Protein AF-A0A6A5WGX5-F1 (afdb_monomer_lite)

Sequence (76 aa):
NAVMDLLPFCTTDQERPLSKEQVIGLSDVAGSLKEVVLLALRASVDGEAARVLEEAVGKERVASVVEFWADEYVVE

Radius of gyration: 11.18 Å; chains: 1; bounding box: 28×26×27 Å

Structure (mmCIF, N/CA/C/O backbone):
data_AF-A0A6A5WGX5-F1
#
_entry.id   AF-A0A6A5WGX5-F1
#
loop_
_atom_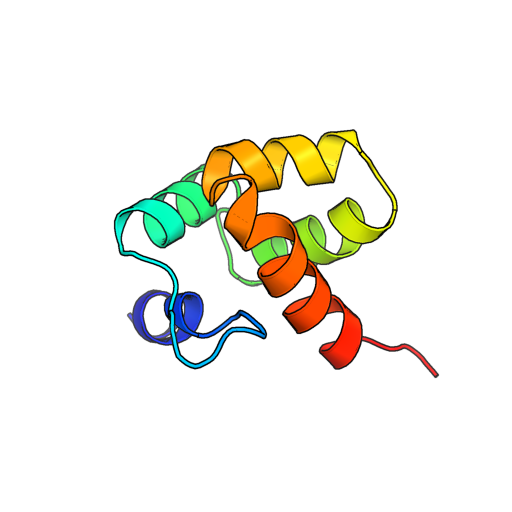site.group_PDB
_atom_site.id
_atom_site.type_symbol
_atom_site.label_atom_id
_atom_site.label_alt_id
_atom_site.label_comp_id
_atom_site.label_asym_id
_atom_site.label_entity_id
_atom_site.label_seq_id
_atom_site.pdbx_PDB_ins_code
_atom_site.Cartn_x
_atom_site.Cartn_y
_atom_site.Cartn_z
_atom_site.occupancy
_atom_site.B_iso_or_equiv
_atom_site.auth_seq_id
_atom_site.auth_comp_id
_atom_site.auth_asym_id
_atom_site.auth_atom_id
_atom_site.pdbx_PDB_model_num
ATOM 1 N N . ASN A 1 1 ? -10.792 -6.178 13.930 1.00 59.66 1 ASN A N 1
ATOM 2 C CA . ASN A 1 1 ? -10.737 -7.036 12.721 1.00 59.66 1 ASN A CA 1
ATOM 3 C C . ASN A 1 1 ? -9.276 -6.987 12.356 1.00 59.66 1 ASN A C 1
ATOM 5 O O . ASN A 1 1 ? -8.878 -5.950 11.853 1.00 59.66 1 ASN A O 1
ATOM 9 N N . ALA A 1 2 ? -8.486 -8.008 12.708 1.00 66.75 2 ALA A N 1
ATOM 10 C CA . ALA A 1 2 ? -7.025 -7.890 12.801 1.00 66.75 2 ALA A CA 1
ATOM 11 C C . ALA A 1 2 ? -6.363 -7.295 11.544 1.00 66.75 2 ALA A C 1
ATOM 13 O O . ALA A 1 2 ? -5.375 -6.586 11.651 1.00 66.75 2 ALA A O 1
ATOM 14 N N . VAL A 1 3 ? -6.950 -7.504 10.363 1.00 69.81 3 VAL A N 1
ATOM 15 C CA . VAL A 1 3 ? -6.496 -6.891 9.106 1.00 69.81 3 VAL A CA 1
ATOM 16 C C . VAL A 1 3 ? -6.607 -5.362 9.133 1.00 69.81 3 VAL A C 1
ATOM 18 O O . VAL A 1 3 ? -5.644 -4.681 8.813 1.00 69.81 3 VAL A O 1
ATOM 21 N N . MET A 1 4 ? -7.736 -4.808 9.579 1.00 73.75 4 MET A N 1
ATOM 22 C CA . MET A 1 4 ? -7.929 -3.352 9.705 1.00 73.75 4 MET A CA 1
ATOM 23 C C . MET A 1 4 ? -7.062 -2.737 10.809 1.00 73.75 4 MET A C 1
ATOM 25 O O . MET A 1 4 ? -6.807 -1.538 10.785 1.00 73.75 4 MET A O 1
ATOM 29 N N . ASP A 1 5 ? -6.618 -3.559 11.761 1.00 82.12 5 ASP A N 1
ATOM 30 C CA . ASP A 1 5 ? -5.743 -3.144 12.856 1.00 82.12 5 ASP A CA 1
ATOM 31 C C . ASP A 1 5 ? -4.255 -3.173 12.430 1.00 82.12 5 ASP A C 1
ATOM 33 O O . ASP A 1 5 ? -3.445 -2.441 12.993 1.00 82.12 5 ASP A O 1
ATOM 37 N N . LEU A 1 6 ? -3.895 -3.977 11.416 1.00 85.00 6 LEU A N 1
ATOM 38 C CA . LEU A 1 6 ? -2.522 -4.140 10.910 1.00 85.00 6 LEU A CA 1
ATOM 39 C C . LEU A 1 6 ? -2.227 -3.336 9.636 1.00 85.00 6 LEU A C 1
ATOM 41 O O . LEU A 1 6 ? -1.128 -2.806 9.507 1.00 85.00 6 LEU A O 1
ATOM 45 N N . LEU A 1 7 ? -3.197 -3.201 8.721 1.00 87.31 7 LEU A N 1
ATOM 46 C CA . LEU A 1 7 ? -3.045 -2.472 7.452 1.00 87.31 7 LEU A CA 1
ATOM 47 C C . LEU A 1 7 ? -2.468 -1.052 7.591 1.00 87.31 7 LEU A C 1
ATOM 49 O O . LEU A 1 7 ? -1.645 -0.689 6.749 1.00 87.31 7 LEU A O 1
ATOM 53 N N . PRO A 1 8 ? -2.817 -0.253 8.624 1.00 93.44 8 PRO A N 1
ATOM 54 C CA . PRO A 1 8 ? -2.194 1.052 8.837 1.00 93.44 8 PRO A CA 1
ATOM 55 C C . PRO A 1 8 ? -0.662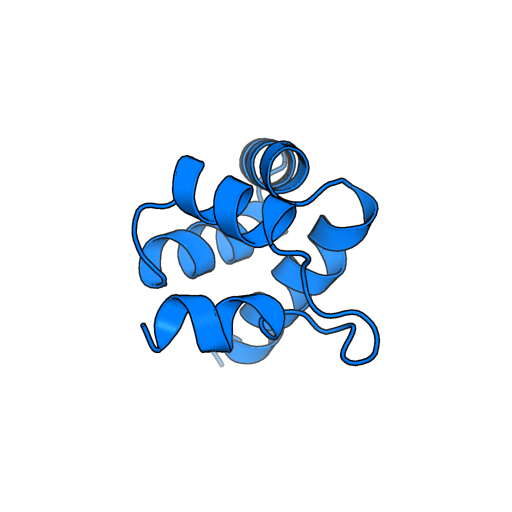 1.025 8.889 1.00 93.44 8 PRO A C 1
ATOM 57 O O . PRO A 1 8 ? -0.021 2.013 8.544 1.00 93.44 8 PRO A O 1
ATOM 60 N N . PHE A 1 9 ? -0.074 -0.094 9.306 1.00 91.75 9 PHE A N 1
ATOM 61 C CA . PHE A 1 9 ? 1.361 -0.241 9.538 1.00 91.75 9 PHE A CA 1
ATOM 62 C C . PHE A 1 9 ? 2.095 -0.944 8.389 1.00 91.75 9 PHE A C 1
ATOM 64 O O . PHE A 1 9 ? 3.308 -1.120 8.462 1.00 91.75 9 PHE A O 1
ATOM 71 N N . CYS A 1 10 ? 1.391 -1.320 7.317 1.00 90.25 10 CYS A N 1
ATOM 72 C CA . CYS A 1 10 ? 1.972 -1.943 6.125 1.00 90.25 10 CYS A CA 1
ATOM 73 C C . CYS A 1 10 ? 2.638 -0.903 5.208 1.00 90.25 10 CYS A C 1
ATOM 75 O O . CYS A 1 10 ? 2.232 -0.692 4.064 1.00 90.25 10 CYS A O 1
ATOM 77 N N . THR A 1 11 ? 3.611 -0.181 5.758 1.00 93.06 11 THR A N 1
ATOM 78 C CA . THR A 1 11 ? 4.303 0.941 5.125 1.00 93.06 11 THR A CA 1
ATOM 79 C C . THR A 1 11 ? 5.683 1.132 5.760 1.00 93.06 11 THR A C 1
ATOM 81 O O . THR A 1 11 ? 5.840 0.930 6.962 1.00 93.06 11 THR A O 1
ATOM 84 N N . THR A 1 12 ? 6.697 1.538 4.990 1.00 92.81 12 THR A N 1
ATOM 85 C CA . THR A 1 12 ? 8.049 1.799 5.532 1.00 92.81 12 THR A CA 1
ATOM 86 C C . THR A 1 12 ? 8.129 3.067 6.386 1.00 92.81 12 THR A C 1
ATOM 88 O O . THR A 1 12 ? 9.014 3.201 7.229 1.00 92.81 12 THR A O 1
ATOM 91 N N . ASP A 1 13 ? 7.163 3.976 6.250 1.00 90.06 13 ASP A N 1
ATOM 92 C CA . ASP A 1 13 ? 7.069 5.202 7.044 1.00 90.06 13 ASP A CA 1
ATOM 93 C C . ASP A 1 13 ? 6.355 4.943 8.383 1.00 90.06 13 ASP A C 1
ATOM 95 O O . ASP A 1 13 ? 5.159 5.196 8.542 1.00 90.06 13 ASP A O 1
ATOM 99 N N . GLN A 1 14 ? 7.110 4.400 9.340 1.00 81.19 14 GLN A N 1
ATOM 100 C CA . GLN A 1 14 ? 6.617 3.957 10.652 1.00 81.19 14 GLN A CA 1
ATOM 101 C C . GLN A 1 14 ? 6.065 5.095 11.531 1.00 81.19 14 GLN A C 1
ATOM 103 O O . GLN A 1 14 ? 5.229 4.854 12.401 1.00 81.19 14 GLN A O 1
ATOM 108 N N . GLU A 1 15 ? 6.497 6.340 11.312 1.00 87.81 15 GLU A N 1
ATOM 109 C CA . GLU A 1 15 ? 6.021 7.509 12.068 1.00 87.81 15 GLU A CA 1
ATOM 110 C C . GLU A 1 15 ? 4.675 8.034 11.556 1.00 87.81 15 GLU A C 1
ATOM 112 O O . GLU A 1 15 ? 3.986 8.790 12.247 1.00 87.81 15 GLU A O 1
ATOM 117 N N . ARG A 1 16 ? 4.274 7.621 10.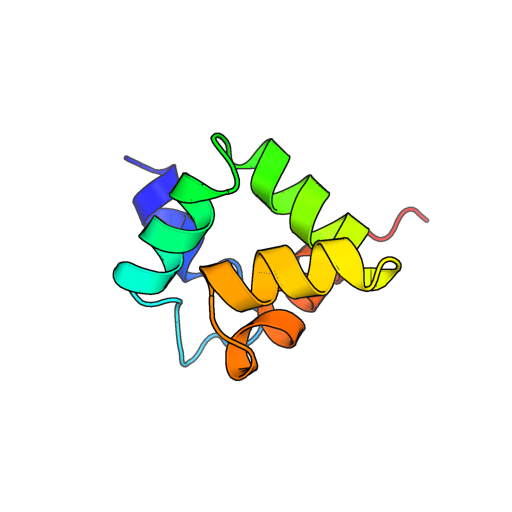349 1.00 90.88 16 ARG A N 1
ATOM 118 C CA . ARG A 1 16 ? 3.007 8.005 9.727 1.00 90.88 16 ARG A CA 1
ATOM 119 C C . ARG A 1 16 ? 2.277 6.759 9.229 1.00 90.88 16 ARG A C 1
ATOM 121 O O . ARG A 1 16 ? 2.347 6.464 8.038 1.00 90.88 16 ARG A O 1
ATOM 128 N N . PRO A 1 17 ? 1.554 6.038 10.104 1.00 93.19 17 PRO A N 1
ATOM 129 C CA . PRO A 1 17 ? 0.657 4.969 9.678 1.00 93.19 17 PRO A CA 1
ATOM 130 C C . PRO A 1 17 ? -0.370 5.478 8.660 1.00 93.19 17 PRO A C 1
ATOM 132 O O . PRO A 1 17 ? -0.713 6.665 8.653 1.00 93.19 17 PRO A O 1
ATOM 135 N N . LEU A 1 18 ? -0.891 4.585 7.819 1.00 93.88 18 LEU A N 1
ATOM 136 C CA . LEU A 1 18 ? -1.966 4.940 6.898 1.00 93.88 18 LEU A CA 1
ATOM 137 C C . LEU A 1 18 ? -3.198 5.403 7.681 1.00 93.88 18 LEU A C 1
ATOM 139 O O . LEU A 1 18 ? -3.595 4.801 8.684 1.00 93.88 18 LEU A O 1
ATOM 143 N N . SER A 1 19 ? -3.816 6.478 7.201 1.00 94.50 19 SER A N 1
ATOM 144 C CA . SER A 1 19 ? -5.060 6.984 7.757 1.00 94.50 19 SER A CA 1
ATOM 145 C C . SER A 1 19 ? -6.198 5.994 7.517 1.00 94.50 19 SER A C 1
ATOM 147 O O . SER A 1 19 ? -6.136 5.109 6.659 1.00 94.50 19 SER A O 1
ATOM 149 N N . LYS A 1 20 ? -7.294 6.169 8.254 1.00 92.44 20 LYS A N 1
ATOM 150 C CA 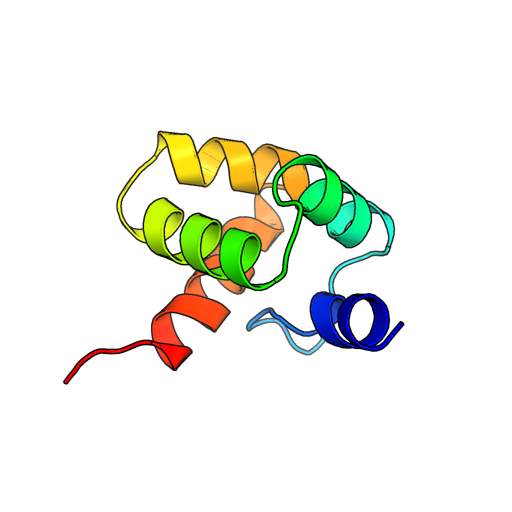. LYS A 1 20 ? -8.489 5.345 8.074 1.00 92.44 20 LYS A CA 1
ATOM 151 C C . LYS A 1 20 ? -9.033 5.441 6.645 1.00 92.44 20 LYS A C 1
ATOM 153 O O . LYS A 1 20 ? -9.463 4.435 6.096 1.00 92.44 20 LYS A O 1
ATOM 158 N N . GLU A 1 21 ? -8.991 6.626 6.048 1.00 94.56 21 GLU A N 1
ATOM 159 C CA . GLU A 1 21 ? -9.414 6.880 4.669 1.00 94.56 21 GLU A CA 1
ATOM 160 C C . GLU A 1 21 ? -8.544 6.112 3.670 1.00 94.56 21 GLU A C 1
ATOM 162 O O . GLU A 1 21 ? -9.074 5.502 2.750 1.00 94.56 21 GLU A O 1
ATOM 167 N N . GLN A 1 22 ? -7.229 6.068 3.889 1.00 95.12 22 GLN A N 1
ATOM 168 C CA . GLN A 1 22 ? -6.294 5.319 3.042 1.00 95.12 22 GLN A CA 1
ATOM 169 C C . GLN A 1 22 ? -6.498 3.804 3.166 1.00 95.12 22 GLN A C 1
ATOM 171 O O . GLN A 1 22 ? -6.445 3.083 2.174 1.00 95.12 22 GLN A O 1
ATOM 176 N N . VAL A 1 23 ? -6.784 3.305 4.373 1.00 93.31 23 VAL A N 1
ATOM 177 C CA . VAL A 1 23 ? -7.116 1.886 4.593 1.00 93.31 23 VAL A CA 1
ATOM 178 C C . VAL A 1 23 ? -8.444 1.510 3.930 1.00 93.31 23 VAL A C 1
ATOM 180 O O . VAL A 1 23 ? -8.570 0.417 3.376 1.00 93.31 23 VAL A O 1
ATOM 183 N N . ILE A 1 24 ? -9.431 2.410 3.957 1.00 92.44 24 ILE A N 1
ATOM 184 C CA . ILE A 1 24 ? -10.690 2.231 3.224 1.00 92.44 24 ILE A CA 1
ATOM 185 C C . ILE A 1 24 ? -10.417 2.207 1.718 1.00 92.44 24 ILE A C 1
ATOM 187 O O . ILE A 1 24 ? -10.835 1.260 1.064 1.00 92.44 24 ILE A O 1
ATOM 191 N N . GLY A 1 25 ? -9.636 3.156 1.193 1.00 94.38 25 GLY A N 1
ATOM 192 C CA . GLY A 1 25 ? -9.266 3.188 -0.224 1.00 94.38 25 GLY A CA 1
ATOM 193 C C . GLY A 1 25 ? -8.564 1.907 -0.685 1.00 94.38 25 GLY A C 1
ATOM 194 O O . GLY A 1 25 ? -8.888 1.373 -1.742 1.00 94.38 25 GLY A O 1
ATOM 195 N N . LEU A 1 26 ? -7.669 1.344 0.137 1.00 92.38 26 LEU A N 1
ATOM 196 C CA . LEU A 1 26 ? -7.074 0.028 -0.128 1.00 92.38 26 LEU A CA 1
ATOM 197 C C . LEU A 1 26 ? -8.120 -1.089 -0.169 1.00 92.38 26 LEU A C 1
ATOM 199 O O . LEU A 1 26 ? -8.035 -1.966 -1.021 1.00 92.38 26 LEU A O 1
ATOM 203 N N . SER A 1 27 ? -9.100 -1.053 0.732 1.00 89.88 27 SER A N 1
ATOM 204 C CA . SER A 1 27 ? -10.174 -2.052 0.794 1.00 89.88 27 SER A CA 1
ATOM 205 C C . SER A 1 27 ? -11.138 -1.960 -0.397 1.00 89.88 27 SER A C 1
ATOM 207 O O . SER A 1 27 ? -11.743 -2.965 -0.766 1.00 89.88 27 SER A O 1
ATOM 209 N N . ASP A 1 28 ? -11.269 -0.779 -1.007 1.00 93.44 28 ASP A N 1
ATOM 210 C CA . ASP A 1 28 ? -12.102 -0.558 -2.194 1.00 93.44 28 ASP A CA 1
ATOM 211 C C . ASP A 1 28 ? -11.460 -1.133 -3.471 1.00 93.44 28 ASP A C 1
ATOM 213 O O . ASP A 1 28 ? -12.172 -1.592 -4.366 1.00 93.44 28 ASP A O 1
ATOM 217 N N . VAL A 1 29 ? -10.122 -1.143 -3.557 1.00 94.19 29 VAL A N 1
ATOM 218 C CA . VAL A 1 29 ? -9.375 -1.671 -4.719 1.00 94.19 29 VAL A CA 1
ATOM 219 C C . VAL A 1 29 ? -8.865 -3.104 -4.528 1.00 94.19 29 VAL A C 1
ATOM 221 O O . VAL A 1 29 ? -8.519 -3.766 -5.505 1.00 94.19 29 VAL A O 1
ATOM 224 N N . ALA A 1 30 ? -8.820 -3.591 -3.286 1.00 91.88 30 ALA A N 1
ATOM 225 C CA . ALA A 1 30 ? -8.375 -4.931 -2.921 1.00 91.88 30 ALA A CA 1
ATOM 226 C C . ALA A 1 30 ? -9.258 -5.505 -1.799 1.00 91.88 30 ALA A C 1
ATOM 228 O O . ALA A 1 30 ? -9.243 -5.045 -0.660 1.00 91.88 30 ALA A O 1
ATOM 229 N N . GLY A 1 31 ? -9.990 -6.577 -2.098 1.00 87.12 31 GLY A N 1
ATOM 230 C CA . GLY A 1 31 ? -10.918 -7.235 -1.176 1.00 87.12 31 GLY A CA 1
ATOM 231 C C . GLY A 1 31 ? -10.244 -8.136 -0.137 1.00 87.12 31 GLY A C 1
ATOM 232 O O . GLY A 1 31 ? -10.920 -8.716 0.716 1.00 87.12 31 GLY A O 1
ATOM 233 N N . SER A 1 32 ? -8.918 -8.291 -0.190 1.00 90.06 32 SER A N 1
ATOM 234 C CA . SER A 1 32 ? -8.156 -9.064 0.793 1.00 90.06 32 SER A CA 1
ATOM 235 C C . SER A 1 32 ? -6.722 -8.565 0.954 1.00 90.06 32 SER A C 1
ATOM 237 O O . SER A 1 32 ? -6.156 -7.954 0.051 1.00 90.06 32 SER A O 1
ATOM 239 N N . LEU A 1 33 ? -6.081 -8.916 2.076 1.00 88.25 33 LEU A N 1
ATOM 240 C CA . LEU A 1 33 ? -4.663 -8.612 2.303 1.00 88.25 33 LEU A CA 1
ATOM 241 C C . LEU A 1 33 ? -3.771 -9.182 1.190 1.00 88.25 33 LEU A C 1
ATOM 243 O O . LEU A 1 33 ? -2.846 -8.519 0.743 1.00 88.25 33 LEU A O 1
ATOM 247 N N . LYS A 1 34 ? -4.080 -10.385 0.692 1.00 90.25 34 LYS A N 1
ATOM 248 C CA . LYS A 1 34 ? -3.352 -10.990 -0.432 1.00 90.25 34 LYS A CA 1
ATOM 249 C C . LYS A 1 34 ? -3.424 -10.116 -1.686 1.00 90.25 34 LYS A C 1
ATOM 251 O O . LYS A 1 34 ? -2.426 -9.973 -2.382 1.00 90.25 34 LYS A O 1
ATOM 256 N N . GLU A 1 35 ? -4.589 -9.547 -1.977 1.00 93.00 35 GLU A N 1
ATOM 257 C CA . GLU A 1 35 ? -4.762 -8.644 -3.118 1.00 93.00 35 GLU A CA 1
ATOM 258 C C . GLU A 1 35 ? -4.008 -7.325 -2.919 1.00 93.00 35 GLU A C 1
ATOM 260 O O . GLU A 1 35 ? -3.409 -6.845 -3.876 1.00 93.00 35 GLU A O 1
ATOM 265 N N . VAL A 1 36 ? -3.932 -6.802 -1.687 1.00 92.38 36 VAL A N 1
ATOM 266 C CA . VAL A 1 36 ? -3.087 -5.637 -1.357 1.00 92.38 36 VAL A CA 1
ATOM 267 C C . VAL A 1 36 ? -1.612 -5.929 -1.648 1.00 92.38 36 VAL A C 1
ATOM 269 O O . VAL A 1 36 ? -0.959 -5.131 -2.317 1.00 92.38 36 VAL A O 1
ATOM 272 N N . VAL A 1 37 ? -1.097 -7.087 -1.214 1.00 92.56 37 VAL A N 1
ATOM 273 C CA . VAL A 1 37 ? 0.294 -7.496 -1.491 1.00 92.56 37 VAL A CA 1
ATOM 274 C C . VAL A 1 37 ? 0.542 -7.602 -2.995 1.00 92.56 37 VAL A C 1
ATOM 276 O O . VAL A 1 37 ? 1.508 -7.042 -3.505 1.00 92.56 37 VAL A O 1
ATOM 279 N N . LEU A 1 38 ? -0.344 -8.280 -3.732 1.00 94.12 38 LEU A N 1
ATOM 280 C CA . LEU A 1 38 ? -0.206 -8.429 -5.183 1.00 94.12 38 LEU A CA 1
ATOM 281 C C . LEU A 1 38 ? -0.252 -7.081 -5.911 1.00 94.12 38 LEU A C 1
ATOM 283 O O . LEU A 1 38 ? 0.515 -6.877 -6.852 1.00 94.12 38 LEU A O 1
ATOM 287 N N . LEU A 1 39 ? -1.122 -6.164 -5.479 1.00 95.25 39 LEU A N 1
ATOM 288 C CA . LEU A 1 39 ? -1.205 -4.817 -6.034 1.00 95.25 39 LEU A CA 1
ATOM 289 C C . LEU A 1 39 ? 0.089 -4.033 -5.783 1.00 95.25 39 LEU A C 1
ATOM 291 O O . LEU A 1 39 ? 0.622 -3.447 -6.722 1.00 95.25 39 LEU A O 1
ATOM 295 N N . ALA A 1 40 ? 0.620 -4.065 -4.559 1.00 94.25 40 ALA A N 1
ATOM 296 C CA . ALA A 1 40 ? 1.863 -3.384 -4.199 1.00 94.25 40 ALA A CA 1
ATOM 297 C C . ALA A 1 40 ? 3.078 -3.935 -4.965 1.00 94.25 40 ALA A C 1
ATOM 299 O O . ALA A 1 40 ? 3.848 -3.165 -5.538 1.00 94.25 40 ALA A O 1
ATOM 300 N N . LEU A 1 41 ? 3.208 -5.262 -5.066 1.00 94.19 41 LEU A N 1
ATOM 301 C CA . LEU A 1 41 ? 4.271 -5.897 -5.850 1.00 94.19 41 LEU A CA 1
ATOM 302 C C . LEU A 1 41 ? 4.150 -5.562 -7.338 1.00 94.19 41 LEU A C 1
ATOM 304 O O . LEU A 1 41 ? 5.143 -5.223 -7.977 1.00 94.19 41 LEU A O 1
ATOM 308 N N . ARG A 1 42 ? 2.939 -5.593 -7.905 1.00 94.88 42 ARG A N 1
ATOM 309 C CA . ARG A 1 42 ? 2.717 -5.213 -9.306 1.00 94.88 42 AR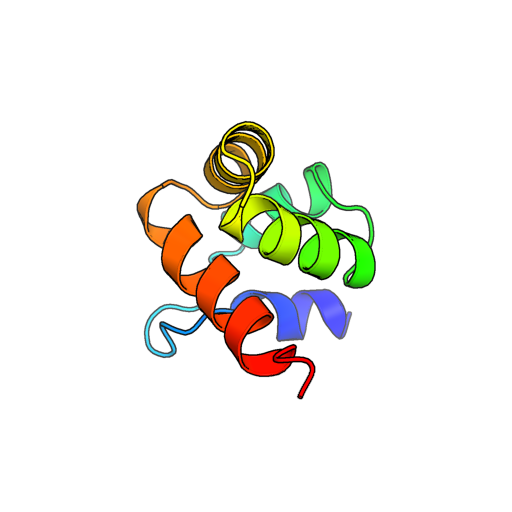G A CA 1
ATOM 310 C C . ARG A 1 42 ? 3.049 -3.736 -9.542 1.00 94.88 42 ARG A C 1
ATOM 312 O O . ARG A 1 42 ? 3.692 -3.421 -10.538 1.00 94.88 42 ARG A O 1
ATOM 319 N N . ALA A 1 43 ? 2.687 -2.847 -8.618 1.00 95.31 43 ALA A N 1
ATOM 320 C CA . ALA A 1 43 ? 2.994 -1.417 -8.687 1.00 95.31 43 ALA A CA 1
ATOM 321 C C . ALA A 1 43 ? 4.503 -1.103 -8.714 1.00 95.31 43 ALA A C 1
ATOM 323 O O . ALA A 1 43 ? 4.883 -0.039 -9.196 1.00 95.31 43 ALA A O 1
ATOM 324 N N . SER A 1 44 ? 5.368 -2.023 -8.266 1.00 93.06 44 SER A N 1
ATOM 325 C CA . SER A 1 44 ? 6.829 -1.868 -8.371 1.00 93.06 44 SER A CA 1
ATOM 326 C C . SER A 1 44 ? 7.363 -1.952 -9.811 1.00 93.06 44 SER A C 1
ATOM 328 O O . SER A 1 44 ? 8.443 -1.437 -10.097 1.00 93.06 44 SER A O 1
ATOM 330 N N . VAL A 1 45 ? 6.611 -2.573 -10.730 1.00 93.69 45 VAL A N 1
ATOM 331 C CA . VAL A 1 45 ? 7.036 -2.823 -12.122 1.00 93.69 45 VAL A CA 1
ATOM 332 C C . VAL A 1 45 ? 6.027 -2.357 -13.176 1.00 93.69 45 VAL A C 1
ATOM 334 O O . VAL A 1 45 ? 6.362 -2.291 -14.357 1.00 93.69 45 VAL A O 1
ATOM 337 N N . ASP A 1 46 ? 4.799 -2.027 -12.775 1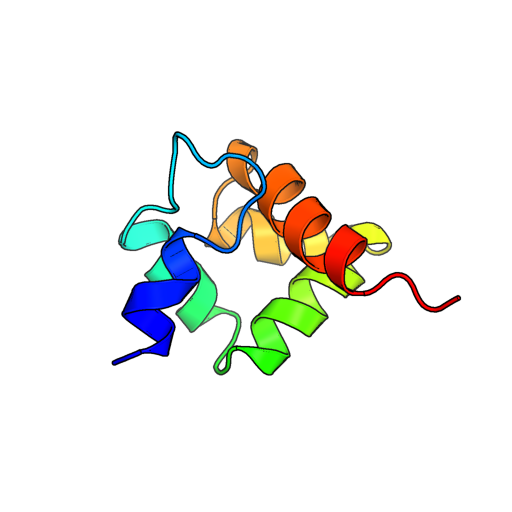.00 94.44 46 ASP A N 1
ATOM 338 C CA . ASP A 1 46 ? 3.699 -1.633 -13.653 1.00 94.44 46 ASP A CA 1
ATOM 339 C C . ASP A 1 46 ? 3.101 -0.290 -13.214 1.00 94.44 46 ASP A C 1
ATOM 341 O O . ASP A 1 46 ? 2.509 -0.157 -12.138 1.00 94.44 46 ASP A O 1
ATOM 345 N N . GLY A 1 47 ? 3.219 0.707 -14.093 1.00 94.19 47 GLY A N 1
ATOM 346 C CA . GLY A 1 47 ? 2.715 2.056 -13.855 1.00 94.19 47 GLY A CA 1
ATOM 347 C C . GLY A 1 47 ? 1.192 2.146 -13.736 1.00 94.19 47 GLY A C 1
ATOM 348 O O . GLY A 1 47 ? 0.701 3.053 -13.070 1.00 94.19 47 GLY A O 1
ATOM 349 N N . GLU A 1 48 ? 0.425 1.229 -14.330 1.00 96.19 48 GLU A N 1
ATOM 350 C CA . GLU A 1 48 ? -1.033 1.214 -14.166 1.00 96.19 48 GLU A CA 1
ATOM 351 C C . GLU A 1 48 ? -1.423 0.735 -12.764 1.00 96.19 48 GLU A C 1
ATOM 353 O O . GLU A 1 48 ? -2.238 1.369 -12.096 1.00 96.19 48 GLU A O 1
ATOM 358 N N . ALA A 1 49 ? -0.763 -0.311 -12.263 1.00 96.12 49 ALA A N 1
ATOM 359 C CA . ALA A 1 49 ? -0.939 -0.764 -10.884 1.00 96.12 49 ALA A CA 1
ATOM 360 C C . ALA A 1 49 ? -0.498 0.299 -9.866 1.00 96.12 49 ALA A C 1
ATOM 362 O O . ALA A 1 49 ? -1.173 0.499 -8.856 1.00 96.12 49 ALA A O 1
ATOM 363 N N . ALA A 1 50 ? 0.583 1.032 -10.156 1.00 96.38 50 ALA A N 1
ATOM 364 C CA . ALA A 1 50 ? 1.012 2.156 -9.328 1.00 96.38 50 ALA A CA 1
ATOM 365 C C . ALA A 1 50 ? -0.041 3.273 -9.266 1.00 96.38 50 ALA A C 1
ATOM 367 O O . ALA A 1 50 ? -0.254 3.837 -8.197 1.00 96.38 50 ALA A O 1
ATOM 368 N N . ARG A 1 51 ? -0.746 3.557 -10.372 1.00 97.62 51 ARG A N 1
ATOM 369 C CA . ARG A 1 51 ? -1.839 4.546 -10.391 1.00 97.62 51 ARG A CA 1
ATOM 370 C C . ARG A 1 51 ? -3.056 4.092 -9.592 1.00 97.62 51 ARG A C 1
ATOM 372 O O . ARG A 1 51 ? -3.602 4.895 -8.850 1.00 97.62 51 ARG A O 1
ATOM 379 N N . VAL A 1 52 ? -3.441 2.818 -9.682 1.00 97.38 52 VAL A N 1
ATOM 380 C CA . VAL A 1 52 ? -4.531 2.265 -8.852 1.00 97.38 52 VAL A CA 1
ATOM 381 C C . VAL A 1 52 ? -4.192 2.391 -7.364 1.00 97.38 52 VAL A C 1
ATOM 383 O O . VAL A 1 52 ? -5.029 2.790 -6.559 1.00 97.38 52 VAL A O 1
ATOM 386 N N . LEU A 1 53 ? -2.943 2.102 -6.991 1.00 96.31 53 LEU A N 1
ATOM 387 C CA . LEU A 1 53 ? -2.484 2.274 -5.617 1.00 96.31 53 LEU A CA 1
ATOM 388 C C . LEU A 1 53 ? -2.432 3.760 -5.210 1.00 96.31 53 LEU A C 1
ATOM 390 O O . LEU A 1 53 ? -2.824 4.101 -4.097 1.00 96.31 53 LEU A O 1
ATOM 394 N N . GLU A 1 54 ? -2.007 4.653 -6.108 1.00 97.38 54 GLU A N 1
ATOM 395 C CA . GLU A 1 54 ? -2.026 6.109 -5.904 1.00 97.38 54 GLU A CA 1
ATOM 396 C C . GLU A 1 54 ? -3.434 6.638 -5.628 1.00 97.38 54 GLU A C 1
ATOM 398 O O . GLU A 1 54 ? -3.606 7.453 -4.723 1.00 97.38 54 GLU A O 1
ATOM 403 N N . GLU A 1 55 ? -4.439 6.159 -6.358 1.00 96.69 55 GLU A N 1
ATOM 404 C CA . GLU A 1 55 ? -5.842 6.522 -6.140 1.00 96.69 55 GLU A CA 1
ATOM 405 C C . GLU A 1 55 ? -6.354 6.050 -4.770 1.00 96.69 55 GLU A C 1
ATOM 407 O O . GLU A 1 55 ? -7.156 6.743 -4.145 1.00 96.69 55 GLU A O 1
ATOM 412 N N . ALA A 1 56 ? -5.850 4.916 -4.272 1.00 95.56 56 ALA A N 1
ATOM 413 C CA . ALA A 1 56 ? -6.251 4.344 -2.990 1.00 95.56 56 ALA A CA 1
ATOM 414 C C . ALA A 1 56 ? -5.600 5.028 -1.773 1.00 95.56 56 ALA A C 1
ATOM 416 O O . ALA A 1 56 ? -6.279 5.308 -0.785 1.00 95.56 56 ALA A O 1
ATOM 417 N N . VAL A 1 57 ? -4.284 5.280 -1.811 1.00 95.44 57 VAL A N 1
ATOM 418 C CA . VAL A 1 57 ? -3.527 5.767 -0.634 1.00 95.44 57 VAL A CA 1
ATOM 419 C C . VAL A 1 57 ? -2.970 7.182 -0.778 1.00 95.44 57 VAL A C 1
ATOM 421 O O . VAL A 1 57 ? -2.496 7.767 0.200 1.00 95.44 57 VAL A O 1
ATOM 424 N N . GLY A 1 58 ? -3.042 7.759 -1.974 1.00 95.94 58 GLY A N 1
ATOM 425 C CA . GLY A 1 58 ? -2.425 9.032 -2.314 1.00 95.94 58 GLY A CA 1
ATOM 426 C C . GLY A 1 58 ? -0.957 8.889 -2.717 1.00 95.94 58 GLY A C 1
ATOM 427 O O . GLY A 1 58 ? -0.208 8.056 -2.201 1.00 95.94 58 GLY A O 1
ATOM 428 N N . LYS A 1 59 ? -0.523 9.770 -3.623 1.00 94.50 59 LYS A N 1
ATOM 429 C CA . LYS A 1 59 ? 0.811 9.762 -4.247 1.00 94.50 59 LYS A CA 1
ATOM 430 C C . LYS A 1 59 ? 1.969 9.670 -3.260 1.00 94.50 59 LYS A C 1
ATOM 432 O O . LYS A 1 59 ? 2.936 8.956 -3.498 1.00 94.50 59 LYS A O 1
ATOM 437 N N . GLU A 1 60 ? 1.860 10.380 -2.143 1.00 93.56 60 GLU A N 1
ATOM 438 C CA . GLU A 1 60 ? 2.907 10.455 -1.120 1.00 93.56 60 GLU A CA 1
ATOM 439 C C . GLU A 1 60 ? 3.128 9.128 -0.384 1.00 93.56 60 GLU A C 1
ATOM 441 O O . GLU A 1 60 ? 4.160 8.949 0.259 1.00 93.56 60 GLU A O 1
ATOM 446 N N . ARG A 1 61 ? 2.165 8.201 -0.463 1.00 94.50 61 ARG A N 1
ATOM 447 C CA . ARG A 1 61 ? 2.188 6.917 0.248 1.00 94.50 61 ARG A CA 1
ATOM 448 C C . ARG A 1 61 ? 2.510 5.726 -0.639 1.00 94.50 61 ARG A C 1
ATOM 450 O O . ARG A 1 61 ? 2.860 4.676 -0.115 1.00 94.50 61 ARG A O 1
ATOM 457 N N . VAL A 1 62 ? 2.415 5.874 -1.961 1.00 94.62 62 VAL A N 1
ATOM 458 C CA . VAL A 1 62 ? 2.639 4.771 -2.910 1.00 94.62 62 VAL A CA 1
ATOM 459 C C . VAL A 1 62 ? 4.005 4.137 -2.691 1.00 94.62 62 VAL A C 1
ATOM 461 O O . VAL A 1 62 ? 4.087 2.929 -2.503 1.00 94.62 62 VAL A O 1
ATOM 464 N N . ALA A 1 63 ? 5.062 4.951 -2.656 1.00 94.25 63 ALA A N 1
ATOM 465 C CA . ALA A 1 63 ? 6.426 4.454 -2.519 1.00 94.25 63 ALA A CA 1
ATOM 466 C C . ALA A 1 63 ? 6.615 3.644 -1.230 1.00 94.25 63 ALA A C 1
ATOM 468 O O . ALA A 1 63 ? 7.112 2.528 -1.294 1.00 94.25 63 ALA A O 1
ATOM 469 N N . SER A 1 64 ? 6.150 4.153 -0.086 1.00 94.06 64 SER A N 1
ATOM 470 C CA . SER A 1 64 ? 6.354 3.480 1.200 1.00 94.06 64 SER A CA 1
ATOM 471 C C . SER A 1 64 ? 5.498 2.224 1.377 1.00 94.06 64 SER A C 1
ATOM 473 O O . SER A 1 64 ? 5.877 1.331 2.129 1.00 94.06 64 SER A O 1
ATOM 475 N N . VAL A 1 65 ? 4.337 2.137 0.719 1.00 94.00 65 VAL A N 1
ATOM 476 C CA . VAL A 1 65 ? 3.529 0.906 0.675 1.00 94.00 65 VAL A CA 1
ATOM 477 C C . VAL A 1 65 ? 4.174 -0.126 -0.251 1.00 94.00 65 VAL A C 1
ATOM 479 O O . VAL A 1 65 ? 4.262 -1.294 0.115 1.00 94.00 65 VAL A O 1
ATOM 482 N N . VAL A 1 66 ? 4.646 0.288 -1.431 1.00 94.38 66 VAL A N 1
ATOM 483 C CA . VAL A 1 66 ? 5.330 -0.606 -2.380 1.00 94.38 66 VAL A CA 1
ATOM 484 C C . VAL A 1 66 ? 6.609 -1.166 -1.770 1.00 94.38 66 VAL A C 1
ATOM 486 O O . VAL A 1 66 ? 6.798 -2.375 -1.794 1.00 94.38 66 VAL A O 1
ATOM 489 N N . GLU A 1 67 ? 7.448 -0.309 -1.190 1.00 93.31 67 GLU A N 1
ATOM 490 C CA . GLU A 1 67 ? 8.710 -0.692 -0.552 1.00 93.31 67 GLU A CA 1
ATOM 491 C C . GLU A 1 67 ? 8.483 -1.697 0.583 1.00 93.31 67 GLU A C 1
ATOM 493 O O . GLU A 1 67 ? 9.133 -2.735 0.607 1.00 93.31 67 GLU A O 1
ATOM 498 N N . PHE A 1 68 ? 7.480 -1.468 1.443 1.00 92.88 68 PHE A N 1
ATOM 499 C CA . PHE A 1 68 ? 7.157 -2.376 2.549 1.00 92.88 68 PHE A CA 1
ATOM 500 C C . PHE A 1 68 ? 6.888 -3.803 2.062 1.00 92.88 68 PHE A C 1
ATOM 502 O O . PHE A 1 68 ? 7.386 -4.763 2.636 1.00 92.88 68 PHE A O 1
ATOM 509 N N . TRP A 1 69 ? 6.104 -3.957 0.994 1.00 90.69 69 TRP A N 1
ATOM 510 C CA . TRP A 1 69 ? 5.779 -5.282 0.468 1.00 90.69 69 TRP A CA 1
ATOM 511 C C . TRP A 1 69 ? 6.854 -5.844 -0.467 1.00 90.69 69 TRP A C 1
ATOM 513 O O . TRP A 1 69 ? 6.937 -7.060 -0.606 1.00 90.69 69 TRP A O 1
ATOM 523 N N . ALA A 1 70 ? 7.663 -5.000 -1.109 1.00 86.62 70 ALA A N 1
ATOM 524 C CA . ALA A 1 70 ? 8.756 -5.436 -1.973 1.00 86.62 70 ALA A CA 1
ATOM 525 C C . ALA A 1 70 ? 9.941 -5.984 -1.162 1.00 86.62 70 ALA A C 1
ATOM 527 O O . ALA A 1 70 ? 10.450 -7.054 -1.496 1.00 86.62 70 ALA A O 1
ATOM 528 N N . ASP A 1 71 ? 10.327 -5.302 -0.080 1.00 76.69 71 ASP A N 1
ATOM 529 C CA . ASP A 1 71 ? 11.425 -5.723 0.799 1.00 76.69 71 ASP A CA 1
ATOM 530 C C . ASP A 1 71 ? 11.093 -7.024 1.546 1.00 76.69 71 ASP A C 1
ATOM 532 O O . ASP A 1 71 ? 11.955 -7.881 1.732 1.00 76.69 71 ASP A O 1
ATOM 536 N N . GLU A 1 72 ? 9.823 -7.223 1.906 1.00 64.88 72 GLU A N 1
ATOM 537 C CA . GLU A 1 72 ? 9.354 -8.439 2.584 1.00 64.88 72 GLU A CA 1
ATOM 538 C C . GLU A 1 72 ? 9.265 -9.669 1.653 1.00 64.88 72 GLU A C 1
ATOM 540 O O . GLU A 1 72 ? 9.166 -10.799 2.132 1.00 64.88 72 GLU A O 1
ATOM 545 N N . TYR A 1 73 ? 9.299 -9.485 0.326 1.00 59.69 73 TYR A N 1
ATOM 546 C CA . TYR A 1 73 ? 9.119 -10.552 -0.674 1.00 59.69 73 TYR A CA 1
ATOM 547 C C . TYR A 1 73 ? 10.256 -10.608 -1.709 1.00 59.69 73 TYR A C 1
ATOM 549 O O . TYR A 1 73 ? 10.035 -10.987 -2.865 1.00 59.69 73 TYR A O 1
ATOM 557 N N . VAL A 1 74 ? 11.490 -10.287 -1.304 1.00 52.47 74 VAL A N 1
ATOM 558 C CA . VAL A 1 74 ? 12.681 -10.620 -2.099 1.00 52.47 74 VAL A CA 1
ATOM 559 C C . VAL A 1 74 ? 12.767 -12.145 -2.218 1.00 52.47 74 VAL A C 1
ATOM 561 O O . VAL A 1 74 ? 13.070 -12.849 -1.258 1.00 52.47 74 VAL A O 1
ATOM 564 N N . VAL A 1 75 ? 12.458 -12.670 -3.403 1.00 47.50 75 VAL A N 1
ATOM 565 C CA . VAL A 1 75 ? 12.746 -14.064 -3.749 1.00 47.50 75 VAL A CA 1
ATOM 566 C C . VAL A 1 75 ? 14.249 -14.142 -4.023 1.00 47.50 75 VAL A C 1
ATOM 568 O O . VAL A 1 75 ? 14.693 -13.664 -5.068 1.00 47.50 75 VAL A O 1
ATOM 571 N N . GLU A 1 76 ? 15.029 -14.677 -3.080 1.00 44.59 76 GLU A N 1
ATOM 572 C CA . GLU A 1 76 ? 16.387 -15.175 -3.368 1.00 44.59 76 GLU A CA 1
ATOM 573 C C . GLU A 1 76 ? 16.346 -16.420 -4.268 1.00 44.59 76 GLU A C 1
ATOM 575 O O . GLU A 1 76 ? 15.452 -17.281 -4.074 1.00 44.59 76 GLU A O 1
#

pLDDT: mean 88.72, std 11.62, range [44.59, 97.62]

Organism: NCBI:txid1392246

Secondary structure (DSSP, 8-state):
-HHHHHGGG-SS-TTSPPPHHHHHHHHHH-SSHHHHHHHHHHHTT-HHHHHHHHHHH-HHHHHHHHHHHHHTT---

Foldseek 3Di:
DVCLVCQQCLFQPNVGGQDNQLSVLLCVLAVDPVRLLVLLCCLVPDVVSLVSNCRRRNPVGSVRNSCSSCVVDPDD